Protein AF-A0AAW2WS66-F1 (afdb_monomer)

Organism: NCBI:txid2727402

Radius of gyration: 15.59 Å; Cα contacts (8 Å, |Δi|>4): 64; chains: 1; bounding box: 37×39×41 Å

Solvent-accessible surface area (backbone atoms only — not comparable to full-atom values): 5723 Å² total; per-residue (Å²): 132,60,72,69,59,54,57,54,50,62,67,69,34,55,68,44,72,87,84,43,58,70,64,30,50,55,42,44,53,51,46,30,49,79,66,73,28,39,58,42,77,79,41,80,83,68,76,84,83,54,96,84,55,50,74,64,58,54,51,51,41,54,52,33,52,53,15,39,57,50,48,52,53,52,52,59,67,33,37,36,70,91,68,45,62,67,60,60,59,56,68,66,65,73,78,120

Sequence (96 aa):
MAPANITANVNTIPMLNGSNFKSWKENLEIVLGVMDLDLALGKDSPPALTDKSTSKEKREKERWEKSNRMCVMIMKKSIAEPFRCTMSETLANAKD

Secondary structure (DSSP, 8-state):
--HHHHHHHHTTSPPB-SS-HHHHHHHHHHHHHHTT-THHHHSPPPPPP-TT--HHHHHHHHHHHHHHHHHHHHHHHHB-HHHHHHHHHHHHSS--

pLDDT: mean 82.41, std 15.28, range [38.53, 95.38]

Mean predicted aligned error: 8.09 Å

Foldseek 3Di:
DDPVVLVVLLVVQAADDPPCVPVNVVSLCVSLVVVVLCLLVPDDQQDDDDPPDDPVSVVSNVSNVVSVVVSVVSNLVRYDPVVNVVVVVVVVPVPD

Structure (mmCIF, N/CA/C/O backbone):
data_AF-A0AAW2WS66-F1
#
_entry.id   AF-A0AAW2WS66-F1
#
loop_
_atom_site.group_PDB
_atom_site.id
_atom_site.type_symbol
_atom_site.label_atom_id
_atom_site.label_alt_id
_atom_site.label_comp_id
_atom_site.label_asym_id
_atom_site.label_entity_id
_atom_site.label_seq_id
_atom_site.pdbx_PDB_ins_code
_atom_site.Cartn_x
_atom_site.Cartn_y
_atom_site.Cartn_z
_atom_site.occupancy
_atom_site.B_iso_or_equiv
_atom_site.auth_seq_id
_atom_site.auth_comp_id
_atom_site.auth_asym_id
_atom_site.auth_atom_id
_atom_site.pdbx_PDB_model_num
ATOM 1 N N . MET A 1 1 ? -6.279 -15.597 0.544 1.00 57.50 1 MET A N 1
ATOM 2 C CA . MET A 1 1 ? -5.269 -15.743 -0.527 1.00 57.50 1 MET A CA 1
ATOM 3 C C . MET A 1 1 ? -4.022 -16.401 0.055 1.00 57.50 1 MET A C 1
ATOM 5 O O . MET A 1 1 ? -3.657 -16.055 1.173 1.00 57.50 1 MET A O 1
ATOM 9 N N . ALA A 1 2 ? -3.415 -17.373 -0.632 1.00 59.06 2 ALA A N 1
ATOM 10 C CA . ALA A 1 2 ? -2.200 -18.034 -0.148 1.00 59.06 2 ALA A CA 1
ATOM 11 C C . ALA A 1 2 ? -0.972 -17.098 -0.251 1.00 59.06 2 ALA A C 1
ATOM 13 O O . ALA A 1 2 ? -0.930 -16.278 -1.171 1.00 59.06 2 ALA A O 1
ATOM 14 N N . PRO A 1 3 ? 0.046 -17.228 0.623 1.00 60.50 3 PRO A N 1
ATOM 15 C CA . PRO A 1 3 ? 1.239 -16.371 0.605 1.00 60.50 3 PRO A CA 1
ATOM 16 C C . PRO A 1 3 ? 1.991 -16.369 -0.735 1.00 60.50 3 PRO A C 1
ATOM 18 O O . PRO A 1 3 ? 2.473 -15.327 -1.169 1.00 60.50 3 PRO A O 1
ATOM 21 N N . ALA A 1 4 ? 2.039 -17.512 -1.427 1.00 61.25 4 ALA A N 1
ATOM 22 C CA . ALA A 1 4 ? 2.676 -17.630 -2.741 1.00 61.25 4 ALA A CA 1
ATOM 23 C C . ALA A 1 4 ? 2.015 -16.726 -3.801 1.00 61.25 4 ALA A C 1
ATOM 25 O O . ALA A 1 4 ? 2.708 -16.113 -4.611 1.00 61.25 4 ALA A O 1
ATOM 26 N N . ASN A 1 5 ? 0.690 -16.565 -3.734 1.00 72.19 5 ASN A N 1
ATOM 27 C CA . ASN A 1 5 ? -0.064 -15.737 -4.677 1.00 72.19 5 ASN A CA 1
ATOM 28 C C . ASN A 1 5 ? 0.167 -14.240 -4.421 1.00 72.19 5 ASN A C 1
ATOM 30 O O . ASN A 1 5 ? 0.177 -13.450 -5.357 1.00 72.19 5 ASN A O 1
ATOM 34 N N . ILE A 1 6 ? 0.418 -13.854 -3.164 1.00 74.56 6 ILE A N 1
ATOM 35 C CA . ILE A 1 6 ? 0.753 -12.472 -2.794 1.00 74.56 6 ILE A CA 1
ATOM 36 C C . ILE A 1 6 ? 2.099 -12.071 -3.407 1.00 74.56 6 ILE A C 1
ATOM 38 O O . ILE A 1 6 ? 2.197 -11.035 -4.060 1.00 74.56 6 ILE A O 1
ATOM 42 N N . THR A 1 7 ? 3.136 -12.898 -3.244 1.00 78.25 7 THR A N 1
ATOM 43 C CA . THR A 1 7 ? 4.464 -12.596 -3.800 1.00 78.25 7 THR A CA 1
ATOM 44 C C . THR A 1 7 ? 4.451 -12.578 -5.327 1.00 78.25 7 THR A C 1
ATOM 46 O O . THR A 1 7 ? 5.071 -11.695 -5.919 1.00 78.25 7 THR A O 1
ATOM 49 N N . ALA A 1 8 ? 3.726 -13.507 -5.961 1.00 83.81 8 ALA A N 1
ATOM 50 C CA . ALA A 1 8 ? 3.572 -13.539 -7.413 1.00 83.81 8 ALA A CA 1
ATOM 51 C C . ALA A 1 8 ? 2.940 -12.243 -7.947 1.00 83.81 8 ALA A C 1
ATOM 53 O O . ALA A 1 8 ? 3.519 -11.617 -8.830 1.00 83.81 8 ALA A O 1
ATOM 54 N N . ASN A 1 9 ? 1.831 -11.792 -7.351 1.00 85.19 9 ASN A N 1
ATOM 55 C CA . ASN A 1 9 ? 1.137 -10.567 -7.760 1.00 85.19 9 ASN A CA 1
ATOM 56 C C . ASN A 1 9 ? 2.000 -9.313 -7.571 1.00 85.19 9 ASN A C 1
ATOM 58 O O . ASN A 1 9 ? 2.040 -8.444 -8.429 1.00 85.19 9 ASN A O 1
ATOM 62 N N . VAL A 1 10 ? 2.750 -9.208 -6.471 1.00 85.25 10 VAL A N 1
ATOM 63 C CA . VAL A 1 10 ? 3.624 -8.042 -6.252 1.00 85.25 10 VAL A CA 1
ATOM 64 C C . VAL A 1 10 ? 4.773 -7.991 -7.268 1.00 85.25 10 VAL A C 1
ATOM 66 O O . VAL A 1 10 ? 5.250 -6.909 -7.600 1.00 85.25 10 VAL A O 1
ATOM 69 N N . ASN A 1 11 ? 5.231 -9.139 -7.769 1.00 87.62 11 ASN A N 1
ATOM 70 C CA . ASN A 1 11 ? 6.313 -9.203 -8.753 1.00 87.62 11 ASN A CA 1
ATOM 71 C C . ASN A 1 11 ? 5.870 -8.831 -10.181 1.00 87.62 11 ASN A C 1
ATOM 73 O O . ASN A 1 11 ? 6.736 -8.655 -11.033 1.00 87.62 11 ASN A O 1
ATOM 77 N N . THR A 1 12 ? 4.566 -8.694 -10.459 1.00 89.75 12 THR A N 1
ATOM 78 C CA . THR A 1 12 ? 4.084 -8.223 -11.771 1.00 89.75 12 THR A CA 1
ATOM 79 C C . THR A 1 12 ? 4.154 -6.703 -11.915 1.00 89.75 12 THR A C 1
ATOM 81 O O . THR A 1 12 ? 4.037 -6.190 -13.025 1.00 89.75 12 THR A O 1
ATOM 84 N N . ILE A 1 13 ? 4.354 -5.969 -10.816 1.00 93.56 13 ILE A N 1
ATOM 85 C CA . ILE A 1 13 ? 4.514 -4.514 -10.839 1.00 93.56 13 ILE A CA 1
ATOM 86 C C . ILE A 1 13 ? 5.923 -4.205 -11.372 1.00 93.56 13 ILE A C 1
ATOM 88 O O . ILE A 1 13 ? 6.905 -4.623 -10.746 1.00 93.56 13 ILE A O 1
ATOM 92 N N . PRO A 1 14 ? 6.066 -3.483 -12.501 1.00 92.44 14 PRO A N 1
ATOM 93 C CA . PRO A 1 14 ? 7.384 -3.136 -13.028 1.00 92.44 14 PRO A CA 1
ATOM 94 C C . PRO A 1 14 ? 8.137 -2.244 -12.032 1.00 92.44 14 PRO A C 1
ATOM 96 O O . PRO A 1 14 ? 7.519 -1.514 -11.268 1.00 92.44 14 PRO A O 1
ATOM 99 N N . MET A 1 15 ? 9.472 -2.250 -12.028 1.00 93.44 15 MET A N 1
ATOM 100 C CA . MET A 1 15 ? 10.203 -1.283 -11.198 1.00 93.44 15 MET A CA 1
ATOM 101 C C . MET A 1 15 ? 10.053 0.135 -11.754 1.00 93.44 15 MET A C 1
ATOM 103 O O . MET A 1 15 ? 10.254 0.345 -12.950 1.00 93.44 15 MET A O 1
ATOM 107 N N . LEU A 1 16 ? 9.750 1.116 -10.903 1.00 91.44 16 LEU A N 1
ATOM 108 C CA . LEU A 1 16 ? 9.709 2.526 -11.290 1.00 91.44 16 LEU A CA 1
ATOM 109 C C . LEU A 1 16 ? 11.125 3.014 -11.639 1.00 91.44 16 LEU A C 1
ATOM 111 O O . LEU A 1 16 ? 12.025 2.951 -10.800 1.00 91.44 16 LEU A O 1
ATOM 115 N N . ASN A 1 17 ? 11.313 3.503 -12.868 1.00 85.50 17 ASN A N 1
ATOM 116 C CA . ASN A 1 17 ? 12.613 3.911 -13.419 1.00 85.50 17 ASN A CA 1
ATOM 117 C C . ASN A 1 17 ? 12.605 5.325 -14.039 1.00 85.50 17 ASN A C 1
ATOM 119 O O . ASN A 1 17 ? 13.460 5.661 -14.855 1.00 85.50 17 ASN A O 1
ATOM 123 N N . GLY A 1 18 ? 11.630 6.153 -13.655 1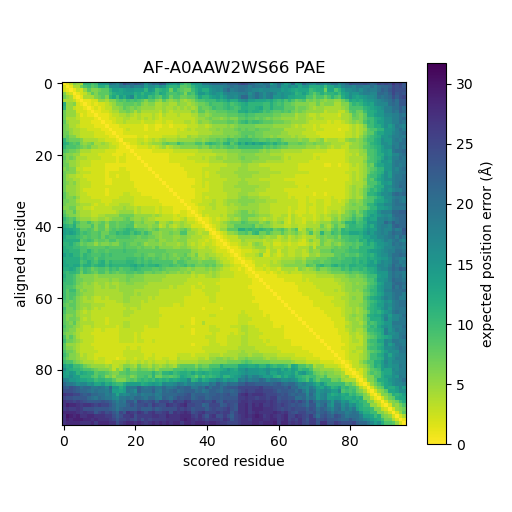.00 83.94 18 GLY A N 1
ATOM 124 C CA . GLY A 1 18 ? 11.507 7.556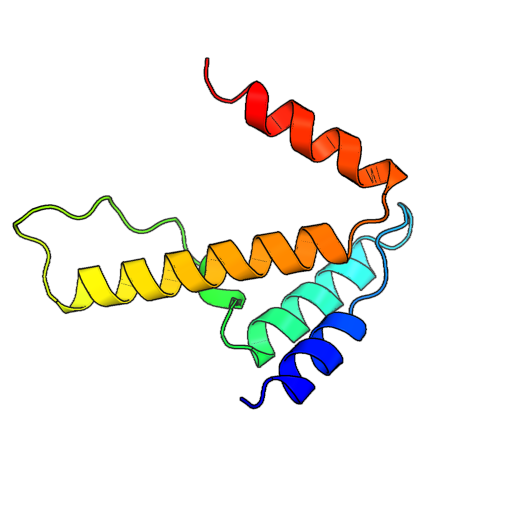 -14.067 1.00 83.94 18 GLY A CA 1
ATOM 125 C C . GLY A 1 18 ? 10.739 7.778 -15.373 1.00 83.94 18 GLY A C 1
ATOM 126 O O . GLY A 1 18 ? 10.022 8.768 -15.479 1.00 83.94 18 GLY A O 1
ATOM 127 N N . SER A 1 19 ? 10.800 6.854 -16.337 1.00 91.19 19 SER A N 1
ATOM 128 C CA . SER A 1 19 ? 10.079 6.977 -17.619 1.00 91.19 19 SER A CA 1
ATOM 129 C C . SER A 1 19 ? 8.757 6.207 -17.666 1.00 91.19 19 SER A C 1
ATOM 131 O O . SER A 1 19 ? 7.917 6.460 -18.528 1.00 91.19 19 SER A O 1
ATOM 133 N N . ASN A 1 20 ? 8.537 5.279 -16.733 1.00 93.44 20 ASN A N 1
ATOM 134 C CA . ASN A 1 20 ? 7.427 4.328 -16.774 1.00 93.44 20 ASN A CA 1
ATOM 135 C C . ASN A 1 20 ? 6.296 4.604 -15.768 1.00 93.44 20 ASN A C 1
ATOM 137 O O . ASN A 1 20 ? 5.491 3.708 -15.519 1.00 93.44 20 ASN A O 1
ATOM 141 N N . PHE A 1 21 ? 6.197 5.817 -15.207 1.00 91.00 21 PHE A N 1
ATOM 142 C CA . PHE A 1 21 ? 5.246 6.140 -14.129 1.00 91.00 21 PHE A CA 1
ATOM 143 C C . PHE A 1 21 ? 3.801 5.715 -14.425 1.00 91.00 21 PHE A C 1
ATOM 145 O O . PHE A 1 21 ? 3.162 5.107 -13.572 1.00 91.00 21 PHE A O 1
ATOM 152 N N . LYS A 1 22 ? 3.294 5.981 -15.638 1.00 93.62 22 LYS A N 1
ATOM 153 C CA . LYS A 1 22 ? 1.923 5.609 -16.023 1.00 93.62 22 LYS A CA 1
ATOM 154 C C . LYS A 1 22 ? 1.699 4.095 -15.935 1.00 93.62 22 LYS A C 1
ATOM 156 O O . LYS A 1 22 ? 0.782 3.651 -15.258 1.00 93.62 22 LYS A O 1
ATOM 161 N N . SER A 1 23 ? 2.580 3.318 -16.566 1.00 93.88 23 SER A N 1
ATOM 162 C CA . SER A 1 23 ? 2.505 1.853 -16.568 1.00 93.88 23 SER A CA 1
ATOM 163 C C . SER A 1 23 ? 2.711 1.269 -15.167 1.00 93.88 23 SER A C 1
ATOM 165 O O . SER A 1 23 ? 2.004 0.344 -14.771 1.00 93.88 23 SER A O 1
ATOM 167 N N . TRP A 1 24 ? 3.637 1.836 -14.390 1.00 94.88 24 TRP A N 1
ATOM 168 C CA . TRP A 1 24 ? 3.854 1.468 -12.994 1.00 94.88 24 TRP A CA 1
ATOM 169 C C . TRP A 1 24 ? 2.595 1.675 -12.150 1.00 94.88 24 TRP A C 1
ATOM 171 O O . TRP A 1 24 ? 2.165 0.749 -11.465 1.00 94.88 24 TRP A O 1
ATOM 181 N N . LYS A 1 25 ? 1.979 2.859 -12.247 1.00 92.50 25 LYS A N 1
ATOM 182 C CA . LYS A 1 25 ? 0.774 3.219 -11.497 1.00 92.50 25 LYS A CA 1
ATOM 183 C C . LYS A 1 25 ? -0.405 2.307 -11.846 1.00 92.50 25 LYS A C 1
ATOM 185 O O . LYS A 1 25 ? -1.026 1.770 -10.938 1.00 92.50 25 LYS A O 1
ATOM 190 N N . GLU A 1 26 ? -0.670 2.082 -13.132 1.00 94.06 26 GLU A N 1
ATOM 191 C CA . GLU A 1 26 ? -1.771 1.21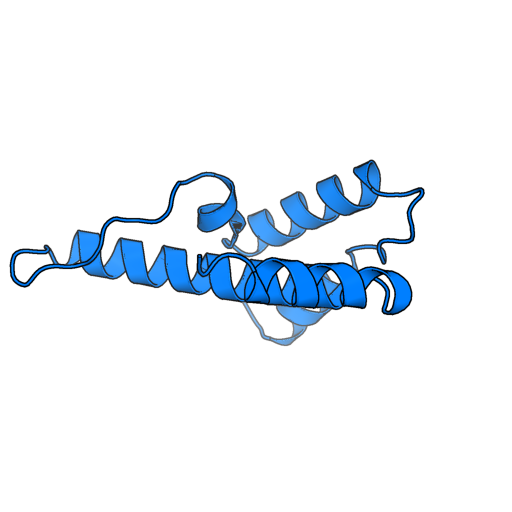5 -13.583 1.00 94.06 26 GLU A CA 1
ATOM 192 C C . GLU A 1 26 ? -1.610 -0.227 -13.065 1.00 94.06 26 GLU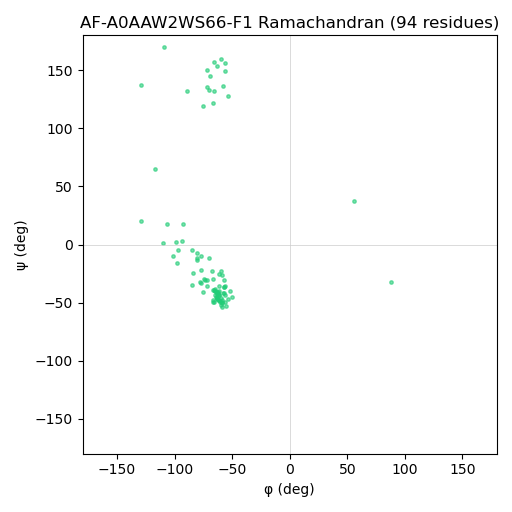 A C 1
ATOM 194 O O . GLU A 1 26 ? -2.549 -0.805 -12.519 1.00 94.06 26 GLU A O 1
ATOM 199 N N . ASN A 1 27 ? -0.406 -0.807 -13.163 1.00 93.81 27 ASN A N 1
ATOM 200 C CA . ASN A 1 27 ? -0.143 -2.159 -12.652 1.00 93.81 27 ASN A CA 1
ATOM 201 C C . ASN A 1 27 ? -0.247 -2.232 -11.123 1.00 93.81 27 ASN A C 1
ATOM 203 O O . ASN A 1 27 ? -0.762 -3.212 -10.585 1.00 93.81 27 ASN A O 1
ATOM 207 N N . LEU A 1 28 ? 0.234 -1.201 -10.426 1.00 92.94 28 LEU A N 1
ATOM 208 C CA . LEU A 1 28 ? 0.127 -1.092 -8.976 1.00 92.94 28 LEU A CA 1
ATOM 209 C C . LEU A 1 28 ? -1.344 -1.070 -8.533 1.00 92.94 28 LEU A C 1
ATOM 211 O O . LEU A 1 28 ? -1.718 -1.842 -7.654 1.00 92.94 28 LEU A O 1
ATOM 215 N N . GLU A 1 29 ? -2.182 -0.236 -9.150 1.00 92.31 29 GLU A N 1
ATOM 216 C CA . GLU A 1 29 ? -3.611 -0.130 -8.827 1.00 92.31 29 GLU A CA 1
ATOM 217 C C . GLU A 1 29 ? -4.354 -1.452 -9.076 1.00 92.31 29 GLU A C 1
ATOM 219 O O . GLU A 1 29 ? -5.106 -1.902 -8.210 1.00 92.31 29 GLU A O 1
ATOM 224 N N . ILE A 1 30 ? -4.085 -2.130 -10.200 1.00 92.31 30 ILE A N 1
ATOM 225 C CA . ILE A 1 30 ? -4.679 -3.441 -10.514 1.00 92.31 30 ILE A CA 1
ATOM 226 C C . ILE A 1 30 ? -4.299 -4.485 -9.458 1.00 92.31 30 ILE A C 1
ATOM 228 O O . ILE A 1 30 ? -5.169 -5.185 -8.936 1.00 92.31 30 ILE A O 1
ATOM 232 N N . VAL A 1 31 ? -3.010 -4.594 -9.122 1.00 92.12 31 VAL A N 1
ATOM 233 C CA . VAL A 1 31 ? -2.528 -5.574 -8.136 1.00 92.12 31 VAL A CA 1
ATOM 234 C C . VAL A 1 31 ? -3.118 -5.302 -6.755 1.00 92.12 31 VAL A C 1
ATOM 236 O O . VAL A 1 31 ? -3.540 -6.240 -6.078 1.00 92.12 31 VAL A O 1
ATOM 239 N N . LEU A 1 32 ? -3.192 -4.035 -6.341 1.00 91.69 32 LEU A N 1
ATOM 240 C CA . LEU A 1 32 ? -3.784 -3.659 -5.058 1.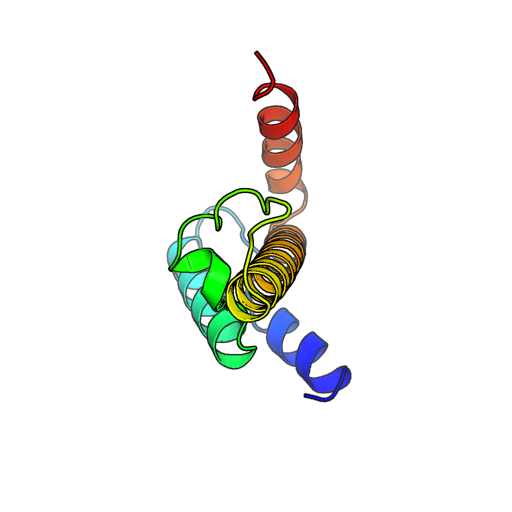00 91.69 32 LEU A CA 1
ATOM 241 C C . LEU A 1 32 ? -5.290 -3.949 -5.015 1.00 91.69 32 LEU A C 1
ATOM 243 O O . LEU A 1 32 ? -5.758 -4.463 -4.000 1.00 91.69 32 LEU A O 1
ATOM 247 N N . GLY A 1 33 ? -6.020 -3.721 -6.111 1.00 90.81 33 GLY A N 1
ATOM 248 C CA . GLY A 1 33 ? -7.435 -4.087 -6.229 1.00 90.81 33 GLY A CA 1
ATOM 249 C C . GLY A 1 33 ? -7.671 -5.598 -6.149 1.00 90.81 33 GLY A C 1
ATOM 250 O O . GLY A 1 33 ? -8.501 -6.052 -5.371 1.00 90.81 33 GLY A O 1
ATOM 251 N N . VAL A 1 34 ? -6.879 -6.406 -6.864 1.00 89.38 34 VAL A N 1
ATOM 252 C CA . VAL A 1 34 ? -6.965 -7.885 -6.812 1.00 89.38 34 VAL A CA 1
ATOM 253 C C . VAL A 1 34 ? -6.674 -8.439 -5.411 1.00 89.38 34 VAL A C 1
ATOM 255 O O . VAL A 1 34 ? -7.114 -9.534 -5.062 1.00 89.38 34 VAL A O 1
ATOM 258 N N . MET A 1 35 ? -5.908 -7.703 -4.607 1.00 88.69 35 MET A N 1
ATOM 259 C CA . MET A 1 35 ? -5.539 -8.092 -3.248 1.00 88.69 35 MET A CA 1
ATOM 260 C C . MET A 1 35 ? -6.473 -7.531 -2.162 1.00 88.69 35 MET A C 1
ATOM 262 O O . MET A 1 35 ? -6.197 -7.764 -0.983 1.00 88.69 35 MET A O 1
ATOM 266 N N . ASP A 1 36 ? -7.538 -6.807 -2.529 1.00 88.38 36 ASP A N 1
ATOM 267 C CA . ASP A 1 36 ? -8.426 -6.073 -1.612 1.00 88.38 36 ASP A CA 1
ATOM 268 C C . ASP A 1 36 ? -7.663 -5.068 -0.715 1.00 88.38 36 ASP A C 1
ATOM 270 O O . ASP A 1 36 ? -7.932 -4.914 0.483 1.00 88.38 36 ASP A O 1
ATOM 274 N N . LEU A 1 37 ? -6.643 -4.414 -1.279 1.00 89.56 37 LEU A N 1
ATOM 275 C CA . LEU A 1 37 ? -5.804 -3.410 -0.613 1.00 89.56 37 LEU A CA 1
ATOM 276 C C . LEU A 1 37 ? -6.033 -1.995 -1.150 1.00 89.56 37 LEU A C 1
ATOM 278 O O . LEU A 1 37 ? -5.396 -1.060 -0.682 1.00 89.56 37 LEU A O 1
ATOM 282 N N . ASP A 1 38 ? -6.943 -1.809 -2.091 1.00 86.56 38 ASP A N 1
ATOM 283 C CA . ASP A 1 38 ? -7.308 -0.527 -2.698 1.00 86.56 38 ASP A CA 1
ATOM 284 C C . ASP A 1 38 ? -8.078 0.417 -1.756 1.00 86.56 38 ASP A C 1
ATOM 286 O O . ASP A 1 38 ? -8.210 1.610 -2.033 1.00 86.56 38 ASP A O 1
ATOM 290 N N . LEU A 1 39 ? -8.539 -0.080 -0.605 1.00 87.56 39 LEU A N 1
ATOM 291 C CA . LEU A 1 39 ? -9.344 0.690 0.344 1.00 87.56 39 LEU A CA 1
ATOM 292 C C . LEU A 1 39 ? -8.657 1.982 0.830 1.00 87.56 39 LEU A C 1
ATOM 294 O O . LEU A 1 39 ? -9.335 2.993 0.994 1.00 87.56 39 LEU A O 1
ATOM 298 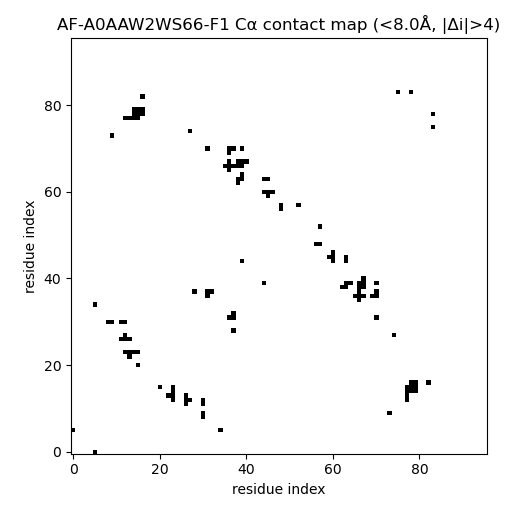N N . ALA A 1 40 ? -7.334 1.974 1.017 1.00 83.44 40 ALA A N 1
ATOM 299 C CA . ALA A 1 40 ? -6.554 3.160 1.379 1.00 83.44 40 ALA A CA 1
ATOM 300 C C . ALA A 1 40 ? -6.209 4.080 0.194 1.00 83.44 40 ALA A C 1
ATOM 302 O O . ALA A 1 40 ? -5.744 5.194 0.413 1.00 83.44 40 ALA A O 1
ATOM 303 N N . LEU A 1 41 ? -6.417 3.631 -1.050 1.00 81.69 41 LEU A N 1
ATOM 304 C CA . LEU A 1 41 ? -6.216 4.459 -2.244 1.00 81.69 41 LEU A CA 1
ATOM 305 C C . LEU A 1 41 ? -7.450 5.309 -2.557 1.00 81.69 41 LEU A C 1
ATOM 307 O O . LEU A 1 41 ? -7.317 6.421 -3.056 1.00 81.69 41 LEU A O 1
ATOM 311 N N . GLY A 1 42 ? -8.645 4.769 -2.294 1.00 79.06 42 GLY A N 1
ATOM 312 C CA . GLY A 1 42 ? -9.917 5.406 -2.644 1.00 79.06 42 GLY A CA 1
ATOM 313 C C . GLY A 1 42 ? -10.643 6.105 -1.494 1.00 79.06 42 GLY A C 1
ATOM 314 O O . GLY A 1 42 ? -11.636 6.786 -1.742 1.00 79.06 42 GLY A O 1
ATOM 315 N N . LYS A 1 43 ? -10.206 5.923 -0.241 1.00 82.31 43 LYS A N 1
ATOM 316 C CA . LYS A 1 43 ? -10.831 6.544 0.936 1.00 82.31 43 LYS A CA 1
ATOM 317 C C . LYS A 1 43 ? -9.801 7.248 1.800 1.00 82.31 43 LYS A C 1
ATOM 319 O O . LYS A 1 43 ? -8.755 6.673 2.109 1.00 82.31 43 LYS A O 1
ATOM 324 N N . ASP A 1 44 ? -10.169 8.437 2.266 1.00 86.38 44 ASP A N 1
ATOM 325 C CA . ASP A 1 44 ? -9.420 9.157 3.291 1.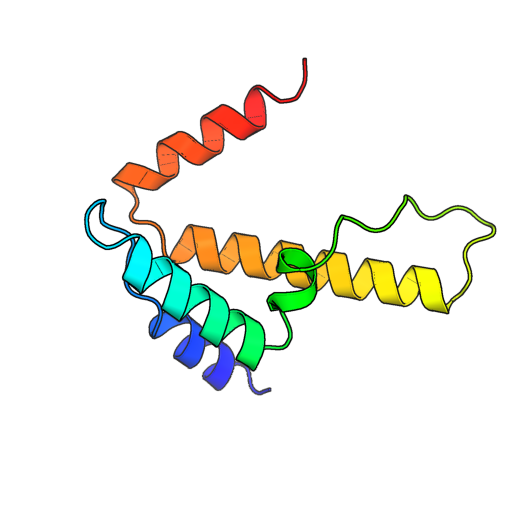00 86.38 44 ASP A CA 1
ATOM 326 C C . ASP A 1 44 ? -9.253 8.311 4.557 1.00 86.38 44 ASP A C 1
ATOM 328 O O . ASP A 1 44 ? -10.044 7.400 4.838 1.00 86.38 44 ASP A O 1
ATOM 332 N N . SER A 1 45 ? -8.214 8.629 5.334 1.00 85.94 45 SER A N 1
ATOM 333 C CA . SER A 1 45 ? -7.978 7.984 6.623 1.00 85.94 45 SER A CA 1
ATOM 334 C C . SER A 1 45 ? -9.230 8.081 7.497 1.00 85.94 45 SER A C 1
ATOM 336 O O . SER A 1 45 ? -9.717 9.189 7.738 1.00 85.94 45 SER A O 1
ATOM 338 N N . PRO A 1 46 ? -9.726 6.954 8.038 1.00 88.12 46 PRO A N 1
ATOM 339 C CA . PRO A 1 46 ? -10.795 6.970 9.016 1.00 88.12 46 PRO A CA 1
ATOM 340 C C . PRO A 1 46 ? -10.410 7.843 10.216 1.00 88.12 46 PRO A C 1
ATOM 342 O O . PRO A 1 46 ? -9.224 7.916 10.572 1.00 88.12 46 PRO A O 1
ATOM 345 N N . PRO A 1 47 ? -11.393 8.484 10.867 1.00 87.62 47 PRO A N 1
ATOM 346 C CA . PRO A 1 47 ? -11.140 9.297 12.045 1.00 87.62 47 PRO A CA 1
ATOM 347 C C . PRO A 1 47 ? -10.513 8.472 13.176 1.00 87.62 47 PRO A C 1
ATOM 349 O O . PRO A 1 47 ? -10.604 7.239 13.234 1.00 87.62 47 PRO A O 1
ATOM 352 N N . ALA A 1 48 ? -9.862 9.167 14.110 1.00 90.06 48 ALA A N 1
ATOM 353 C CA . ALA A 1 48 ? -9.346 8.534 15.314 1.00 90.06 48 ALA A CA 1
ATOM 354 C C . ALA A 1 48 ? -10.487 7.846 16.081 1.00 90.06 48 ALA A C 1
ATOM 356 O O . ALA A 1 48 ? -11.574 8.401 16.242 1.00 90.06 48 ALA A O 1
ATOM 357 N N . LEU A 1 49 ? -10.228 6.626 16.558 1.00 91.94 49 LEU A N 1
ATOM 358 C CA . LEU A 1 49 ? -11.205 5.911 17.369 1.00 91.94 49 LEU A CA 1
ATOM 359 C C . LEU A 1 49 ? -11.286 6.577 18.737 1.00 91.94 49 LEU A C 1
ATOM 361 O O . LEU A 1 49 ? -10.266 6.868 19.356 1.00 91.94 49 LEU A O 1
ATOM 365 N N . THR A 1 50 ? -12.511 6.761 19.203 1.00 93.06 50 THR A N 1
ATOM 366 C CA . THR A 1 50 ? -12.845 7.166 20.570 1.00 93.06 50 THR A CA 1
ATOM 367 C C . THR A 1 50 ? -13.482 6.001 21.331 1.00 93.06 50 THR A C 1
ATOM 369 O O . THR A 1 50 ? -13.889 5.004 20.722 1.00 93.06 50 THR A O 1
ATOM 372 N N . ASP A 1 51 ? -13.657 6.135 22.647 1.00 91.06 51 ASP A N 1
ATOM 373 C CA . ASP A 1 51 ? -14.338 5.128 23.479 1.00 91.06 51 ASP A CA 1
ATOM 374 C C . ASP A 1 51 ? -15.787 4.858 23.044 1.00 91.06 51 ASP A C 1
ATOM 376 O O . ASP A 1 51 ? -16.325 3.779 23.283 1.00 91.06 51 ASP A O 1
ATOM 380 N N . LYS A 1 52 ? -16.404 5.816 22.341 1.00 93.50 52 LYS A N 1
ATOM 381 C CA . LYS A 1 52 ? -17.765 5.712 21.798 1.00 93.50 52 LYS A CA 1
ATOM 382 C C . LYS A 1 52 ? -17.831 5.010 20.440 1.00 93.50 52 LYS A C 1
ATOM 384 O O . LYS A 1 52 ? -18.929 4.800 19.931 1.00 93.50 52 LYS A O 1
ATOM 389 N N . SER A 1 53 ? -16.688 4.663 19.846 1.00 94.31 53 SER A N 1
ATOM 390 C CA . SER A 1 53 ? -16.660 4.069 18.507 1.00 94.31 53 SER A CA 1
ATOM 391 C C . SER A 1 53 ? -17.323 2.702 18.507 1.00 94.31 53 SER A C 1
ATOM 393 O O . SER A 1 53 ? -17.008 1.819 19.314 1.00 94.31 53 SER A O 1
ATOM 395 N N . THR A 1 54 ? -18.193 2.506 17.533 1.00 95.38 54 THR A N 1
ATOM 396 C CA . THR A 1 54 ? -18.870 1.247 17.272 1.00 95.38 54 THR A CA 1
ATOM 397 C C . THR A 1 54 ? -17.877 0.167 16.840 1.00 95.38 54 THR A C 1
ATOM 399 O O . THR A 1 54 ? -16.802 0.433 16.298 1.00 95.38 54 THR A O 1
ATOM 402 N N . SER A 1 55 ? -18.256 -1.101 17.020 1.00 94.25 55 SER A N 1
ATOM 403 C CA . SER A 1 55 ? -17.460 -2.232 16.517 1.00 94.25 55 SER A CA 1
ATOM 404 C C . SER A 1 55 ? -17.229 -2.155 14.998 1.00 94.25 55 SER A C 1
ATOM 406 O O . SER A 1 55 ? -16.180 -2.575 14.507 1.00 94.25 55 SER A O 1
ATOM 408 N N . LYS A 1 56 ? -18.180 -1.572 14.256 1.00 93.25 56 LYS A N 1
ATOM 409 C CA . LYS A 1 56 ? -18.074 -1.370 12.809 1.00 93.25 56 LYS A CA 1
ATOM 410 C C . LYS A 1 56 ? -16.967 -0.374 12.458 1.00 93.25 56 LYS A C 1
ATOM 412 O O . LYS A 1 56 ? -16.110 -0.717 11.652 1.00 93.25 56 LYS A O 1
ATOM 417 N N . GLU A 1 57 ? -16.940 0.792 13.100 1.00 92.81 57 GLU A N 1
ATOM 418 C CA . GLU A 1 57 ? -15.907 1.817 12.870 1.00 92.81 57 GLU A CA 1
ATOM 419 C C . GLU A 1 57 ? -14.509 1.299 13.220 1.00 92.81 57 GLU A C 1
ATOM 421 O O . GLU A 1 57 ? -13.560 1.509 12.466 1.00 92.81 57 GLU A O 1
ATOM 426 N N . LYS A 1 58 ? -14.385 0.538 14.318 1.00 92.69 58 LYS A N 1
ATOM 427 C CA . LYS A 1 58 ? -13.119 -0.115 14.693 1.00 92.69 58 LYS A CA 1
ATOM 428 C C . LYS A 1 58 ? -12.628 -1.059 13.592 1.00 92.69 58 LYS A C 1
ATOM 430 O O . LYS A 1 58 ? -11.483 -0.961 13.160 1.00 92.69 58 LYS A O 1
ATOM 435 N N . ARG A 1 59 ? -13.515 -1.915 13.074 1.00 92.62 59 ARG A N 1
ATOM 436 C CA . ARG A 1 59 ? -13.197 -2.859 11.990 1.00 92.62 59 ARG A CA 1
ATOM 437 C C . ARG A 1 59 ? -12.856 -2.150 10.676 1.00 92.62 59 ARG A C 1
ATOM 439 O O . ARG A 1 59 ? -11.995 -2.619 9.937 1.00 92.62 59 ARG A O 1
ATOM 446 N N . GLU A 1 60 ? -13.545 -1.060 10.351 1.00 91.25 60 GLU A N 1
ATOM 447 C CA . GLU A 1 60 ? -13.254 -0.261 9.156 1.00 91.25 60 GLU A CA 1
ATOM 448 C C . GLU A 1 60 ? -11.873 0.388 9.247 1.00 91.25 60 GLU A C 1
ATOM 450 O O . GLU A 1 60 ? -11.101 0.292 8.291 1.00 91.25 60 GLU A O 1
ATOM 455 N N . LYS A 1 61 ? -11.518 0.944 10.412 1.00 90.81 61 LYS A N 1
ATOM 456 C CA . LYS A 1 61 ? -10.181 1.490 10.648 1.00 90.81 61 LYS A CA 1
ATOM 457 C C . LYS A 1 61 ? -9.089 0.429 10.541 1.00 90.81 61 LYS A C 1
ATOM 459 O O . LYS A 1 61 ? -8.133 0.637 9.805 1.00 90.81 61 LYS A O 1
ATOM 464 N N . GLU A 1 62 ? -9.249 -0.726 11.184 1.00 92.31 62 GLU A N 1
ATOM 465 C CA . GLU A 1 62 ? -8.278 -1.829 11.090 1.00 92.31 62 GLU A CA 1
ATOM 466 C C . GLU A 1 62 ? -8.061 -2.294 9.641 1.00 92.31 62 GLU A C 1
ATOM 468 O O . GLU A 1 62 ? -6.933 -2.555 9.215 1.00 92.31 62 GLU A O 1
ATOM 473 N N . ARG A 1 63 ? -9.144 -2.389 8.855 1.00 90.88 63 ARG A N 1
ATOM 474 C CA . ARG A 1 63 ? -9.068 -2.742 7.430 1.00 90.88 63 ARG A CA 1
ATOM 475 C C . ARG A 1 63 ? -8.317 -1.684 6.629 1.00 90.88 63 ARG A C 1
ATOM 477 O O . ARG A 1 63 ? -7.458 -2.050 5.827 1.00 90.88 63 ARG A O 1
ATOM 484 N N . TRP A 1 64 ? -8.607 -0.405 6.864 1.00 93.19 64 TRP A N 1
ATOM 485 C CA . TRP A 1 64 ? -7.921 0.705 6.205 1.00 93.19 64 TRP A CA 1
ATOM 486 C C . TRP A 1 64 ? -6.437 0.748 6.565 1.00 93.19 64 TRP A C 1
ATOM 488 O O . TRP A 1 64 ? -5.598 0.802 5.673 1.00 93.19 64 TRP A O 1
ATOM 498 N N . GLU A 1 65 ? -6.085 0.620 7.845 1.00 92.62 65 GLU A N 1
ATOM 499 C CA . GLU A 1 65 ? -4.691 0.627 8.304 1.00 92.62 65 GLU A CA 1
ATOM 500 C C . GLU A 1 65 ? -3.893 -0.539 7.721 1.00 92.62 65 GLU A C 1
ATOM 502 O O . GLU A 1 65 ? -2.751 -0.363 7.288 1.00 92.62 65 GLU A O 1
ATOM 507 N N . LYS A 1 66 ? -4.497 -1.731 7.657 1.00 91.88 66 LYS A N 1
ATOM 508 C CA . LYS A 1 66 ? -3.881 -2.901 7.026 1.00 91.88 66 LYS A CA 1
ATOM 509 C C . LYS A 1 66 ? -3.647 -2.679 5.531 1.00 91.88 66 LYS A C 1
ATOM 511 O O . LYS A 1 66 ? -2.560 -2.993 5.045 1.00 91.88 66 LYS A O 1
ATOM 516 N N . SER A 1 67 ? -4.650 -2.153 4.828 1.00 91.69 67 SER A N 1
ATOM 517 C CA . SER A 1 67 ? -4.564 -1.796 3.408 1.00 91.69 67 SER A CA 1
ATOM 518 C C . SER A 1 67 ? -3.454 -0.763 3.181 1.00 91.69 67 SER A C 1
ATOM 520 O O . SER A 1 67 ? -2.500 -1.060 2.466 1.00 91.69 67 SER A O 1
ATOM 522 N N . ASN A 1 68 ? -3.475 0.361 3.902 1.00 91.00 68 ASN A N 1
ATOM 523 C CA . ASN A 1 68 ? -2.476 1.428 3.813 1.00 91.00 68 ASN A CA 1
ATOM 524 C C . ASN A 1 68 ? -1.050 0.911 4.066 1.00 91.00 68 ASN A C 1
ATOM 526 O O . ASN A 1 68 ? -0.140 1.116 3.260 1.00 91.00 68 ASN A O 1
ATOM 530 N N . ARG A 1 69 ? -0.855 0.158 5.157 1.00 92.81 69 ARG A N 1
ATOM 531 C CA . ARG A 1 69 ? 0.444 -0.429 5.511 1.00 92.81 69 ARG A CA 1
ATOM 532 C C . ARG A 1 69 ? 0.990 -1.322 4.393 1.00 92.81 69 ARG A C 1
ATOM 534 O O . ARG A 1 69 ? 2.193 -1.294 4.125 1.00 92.81 69 ARG A O 1
ATOM 541 N N . MET A 1 70 ? 0.136 -2.128 3.763 1.00 91.81 70 MET A N 1
ATOM 542 C CA . MET A 1 70 ? 0.559 -3.035 2.697 1.00 91.81 70 MET A CA 1
ATOM 543 C C . MET A 1 70 ? 0.820 -2.298 1.379 1.00 91.81 70 MET A C 1
ATOM 545 O O . MET A 1 70 ? 1.846 -2.556 0.748 1.00 91.81 70 MET A O 1
ATOM 549 N N . CYS A 1 71 ? -0.025 -1.330 1.011 1.00 90.94 71 CYS A N 1
ATOM 550 C CA . CYS A 1 71 ? 0.191 -0.455 -0.144 1.00 90.94 71 CYS A CA 1
ATOM 551 C C . CYS A 1 71 ? 1.559 0.225 -0.077 1.00 90.94 71 CYS A C 1
ATOM 553 O O . CYS A 1 71 ? 2.324 0.175 -1.038 1.00 90.94 71 CYS A O 1
ATOM 555 N N . VAL A 1 72 ? 1.915 0.786 1.083 1.00 89.88 72 VAL A N 1
ATOM 556 C CA . VAL A 1 72 ? 3.216 1.437 1.293 1.00 89.88 72 VAL A CA 1
ATOM 557 C C . VAL A 1 72 ? 4.380 0.460 1.111 1.00 89.88 72 VAL A C 1
ATOM 559 O O . VAL A 1 72 ? 5.369 0.807 0.466 1.00 89.88 72 VAL A O 1
ATOM 562 N N . MET A 1 73 ? 4.289 -0.760 1.650 1.00 91.62 73 MET A N 1
ATOM 563 C CA . MET A 1 73 ? 5.344 -1.767 1.478 1.00 91.62 73 MET A CA 1
ATOM 564 C C . MET A 1 73 ? 5.523 -2.175 0.010 1.00 91.62 73 MET A C 1
ATOM 566 O O . MET A 1 73 ? 6.658 -2.274 -0.462 1.00 91.62 73 MET A O 1
ATOM 570 N N . ILE A 1 74 ? 4.422 -2.368 -0.720 1.00 90.81 74 ILE A N 1
ATOM 571 C CA . ILE A 1 74 ? 4.438 -2.741 -2.141 1.00 90.81 74 ILE A CA 1
ATOM 572 C C . ILE A 1 74 ? 5.012 -1.602 -2.989 1.00 90.81 74 ILE A C 1
ATOM 574 O O . ILE A 1 74 ? 5.937 -1.835 -3.771 1.00 90.81 74 ILE A O 1
ATOM 578 N N . MET A 1 75 ? 4.548 -0.366 -2.773 1.00 89.94 75 MET A N 1
ATOM 579 C CA . MET A 1 75 ? 5.078 0.819 -3.450 1.00 89.94 75 MET A CA 1
ATOM 580 C C . MET A 1 75 ? 6.587 0.939 -3.240 1.00 89.94 75 MET A C 1
ATOM 582 O O . MET A 1 75 ? 7.335 0.953 -4.215 1.00 89.94 75 MET A O 1
ATOM 586 N N . LYS A 1 76 ? 7.054 0.903 -1.985 1.00 88.31 76 LYS A N 1
ATOM 587 C CA . LYS A 1 76 ? 8.487 0.967 -1.652 1.00 88.31 76 LYS A CA 1
ATOM 588 C C . LYS A 1 76 ? 9.300 -0.127 -2.343 1.00 88.31 76 LYS A C 1
ATOM 590 O O . LYS A 1 76 ? 10.362 0.168 -2.887 1.00 88.31 76 LYS A O 1
ATOM 595 N N . LYS A 1 77 ? 8.807 -1.371 -2.368 1.00 88.94 77 LYS A N 1
ATOM 596 C CA . LYS A 1 77 ? 9.479 -2.482 -3.064 1.00 88.94 77 LYS A CA 1
ATOM 597 C C . LYS A 1 77 ? 9.589 -2.216 -4.568 1.00 88.94 77 LYS A C 1
ATOM 599 O O . LYS A 1 77 ? 10.641 -2.473 -5.146 1.00 88.94 77 LYS A O 1
ATOM 604 N N . SER A 1 78 ? 8.530 -1.693 -5.181 1.00 90.06 78 SER A N 1
ATOM 605 C CA . SER A 1 78 ? 8.454 -1.455 -6.628 1.00 90.06 78 SER A CA 1
ATOM 606 C C . SER A 1 78 ? 9.158 -0.178 -7.111 1.00 90.06 78 SER A C 1
ATOM 608 O O . SER A 1 78 ? 9.291 0.024 -8.311 1.00 90.06 78 SER A O 1
ATOM 610 N N . ILE A 1 79 ? 9.651 0.676 -6.212 1.00 88.00 79 ILE A N 1
ATOM 611 C CA . ILE A 1 79 ? 10.472 1.845 -6.564 1.00 88.00 79 ILE A CA 1
ATOM 612 C C . ILE A 1 79 ? 11.946 1.430 -6.587 1.00 88.00 79 ILE A C 1
ATOM 614 O O . ILE A 1 79 ? 12.403 0.766 -5.652 1.00 88.00 79 ILE A O 1
ATOM 618 N N . ALA A 1 80 ? 12.696 1.788 -7.636 1.00 79.19 80 ALA A N 1
ATOM 619 C CA . ALA A 1 80 ? 14.126 1.482 -7.700 1.00 79.19 80 ALA A CA 1
ATOM 620 C C . ALA A 1 80 ? 14.921 2.304 -6.676 1.00 79.19 80 ALA A C 1
ATOM 622 O O . ALA A 1 80 ? 14.586 3.449 -6.387 1.00 79.19 80 ALA A O 1
ATOM 623 N N . GLU A 1 81 ? 15.972 1.707 -6.116 1.00 78.38 81 GLU A N 1
ATOM 624 C CA . GLU A 1 81 ? 16.736 2.249 -4.984 1.00 78.38 81 GLU A CA 1
ATOM 625 C C . GLU A 1 81 ? 17.222 3.701 -5.155 1.00 78.38 81 GLU A C 1
ATOM 627 O O . GLU A 1 81 ? 17.026 4.478 -4.218 1.00 78.38 81 GLU A O 1
ATOM 632 N N . PRO A 1 82 ? 17.699 4.138 -6.341 1.00 72.75 82 PRO A N 1
ATOM 633 C CA . PRO A 1 82 ? 18.063 5.540 -6.572 1.00 72.75 82 PRO A CA 1
ATOM 634 C C . PRO A 1 82 ? 16.909 6.534 -6.363 1.00 72.75 82 PRO A C 1
ATOM 636 O O . PRO A 1 82 ? 17.142 7.686 -6.014 1.00 72.75 82 PRO A O 1
ATOM 639 N N . PHE A 1 83 ? 15.661 6.091 -6.539 1.00 69.44 83 PHE A N 1
ATOM 640 C CA . PHE A 1 83 ? 14.451 6.897 -6.351 1.00 69.44 83 PHE A CA 1
ATOM 641 C C . PHE A 1 83 ? 13.810 6.702 -4.966 1.00 69.44 83 PHE A C 1
ATOM 643 O O . PHE A 1 83 ? 12.830 7.369 -4.642 1.00 69.44 83 PHE A O 1
ATOM 650 N N . ARG A 1 84 ? 14.327 5.790 -4.126 1.00 68.44 84 ARG A N 1
ATOM 651 C CA . ARG A 1 84 ? 13.806 5.571 -2.764 1.00 68.44 84 ARG A CA 1
ATOM 652 C C . ARG A 1 84 ? 14.274 6.640 -1.779 1.00 68.44 84 ARG A C 1
ATOM 654 O O . ARG A 1 84 ? 13.516 6.963 -0.865 1.00 68.44 84 ARG A O 1
ATOM 661 N N . CYS A 1 85 ? 15.484 7.182 -1.956 1.00 56.09 85 CYS A N 1
ATOM 662 C CA . CYS A 1 85 ? 16.070 8.170 -1.038 1.00 56.09 85 CYS A CA 1
ATOM 663 C C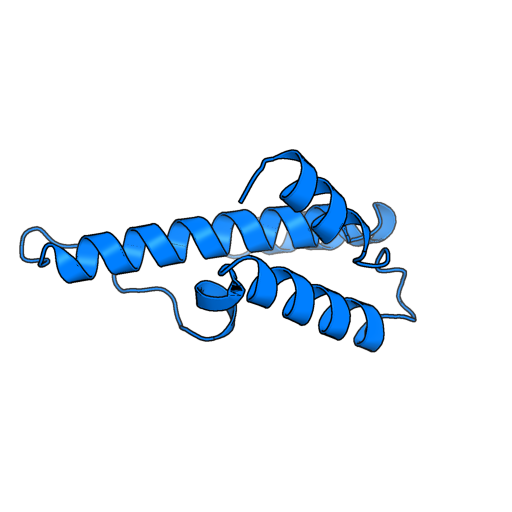 . CYS A 1 85 ? 15.193 9.415 -0.863 1.00 56.09 85 CYS A C 1
ATOM 665 O O . CYS A 1 85 ? 15.033 9.897 0.254 1.00 56.09 85 CYS A O 1
ATOM 667 N N . THR A 1 86 ? 14.525 9.860 -1.925 1.00 55.16 86 THR A N 1
ATOM 668 C CA . THR A 1 86 ? 13.659 11.045 -1.896 1.00 55.16 86 THR A CA 1
ATOM 669 C C . THR A 1 86 ? 12.407 10.862 -1.032 1.00 55.16 86 THR A C 1
ATOM 671 O O . THR A 1 86 ? 11.862 11.846 -0.548 1.00 55.16 86 THR A O 1
ATOM 674 N N . MET A 1 87 ? 11.949 9.626 -0.780 1.00 54.84 87 MET A N 1
ATOM 675 C CA . MET A 1 87 ? 10.747 9.388 0.037 1.00 54.84 87 MET A CA 1
ATOM 676 C C . MET A 1 87 ? 11.010 9.381 1.549 1.00 54.84 87 MET A C 1
ATOM 678 O O . MET A 1 87 ? 10.082 9.613 2.325 1.00 54.84 87 MET A O 1
ATOM 682 N N . SER A 1 88 ? 12.238 9.089 1.988 1.00 52.81 88 SER A N 1
ATOM 683 C CA . SER A 1 88 ? 12.583 9.094 3.419 1.00 52.81 88 SER A CA 1
ATOM 684 C C . SER A 1 88 ? 12.778 10.515 3.956 1.00 52.81 88 SER A C 1
ATOM 686 O O . SER A 1 88 ? 12.420 10.778 5.101 1.00 52.81 88 SER A O 1
ATOM 688 N N . GLU A 1 89 ? 13.279 11.437 3.131 1.00 48.75 89 GLU A N 1
ATOM 689 C CA . GLU A 1 89 ? 13.521 12.834 3.521 1.00 48.75 89 GLU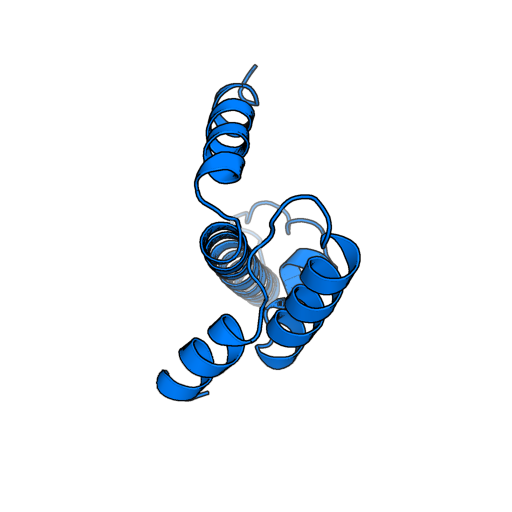 A CA 1
ATOM 690 C C . GLU A 1 89 ? 12.219 13.634 3.681 1.00 48.75 89 GLU A C 1
ATOM 692 O O . GLU A 1 89 ? 12.092 14.429 4.607 1.00 48.75 89 GLU A O 1
ATOM 697 N N . THR A 1 90 ? 11.192 13.384 2.861 1.00 45.69 90 THR A N 1
ATOM 698 C CA . THR A 1 90 ? 9.916 14.118 2.975 1.00 45.69 90 THR A CA 1
ATOM 699 C C . THR A 1 90 ? 9.107 13.727 4.218 1.00 45.69 90 THR A C 1
ATOM 701 O O . THR A 1 90 ? 8.400 14.561 4.776 1.00 45.69 90 THR A O 1
ATOM 704 N N . LEU A 1 91 ? 9.219 12.481 4.698 1.00 47.84 91 LEU A N 1
ATOM 705 C CA . LEU A 1 91 ? 8.476 12.020 5.882 1.00 47.84 91 LEU A CA 1
ATOM 706 C C . LEU A 1 91 ? 9.080 12.524 7.205 1.00 47.84 91 LEU A C 1
ATOM 708 O O . LEU A 1 91 ? 8.375 12.574 8.211 1.00 47.84 91 LEU A O 1
ATOM 712 N N . ALA A 1 92 ? 10.365 12.895 7.202 1.00 44.16 92 ALA A N 1
ATOM 713 C CA . ALA A 1 92 ? 11.032 13.522 8.343 1.00 44.16 92 ALA A CA 1
ATOM 714 C C . ALA A 1 92 ? 10.609 14.991 8.526 1.00 44.16 92 ALA A C 1
ATOM 716 O O . ALA A 1 92 ? 10.535 15.463 9.656 1.00 44.16 92 ALA A O 1
ATOM 717 N N . ASN A 1 93 ? 10.255 15.671 7.432 1.00 46.12 93 ASN A N 1
ATOM 718 C CA . ASN A 1 93 ? 10.013 17.117 7.413 1.00 46.12 93 ASN A CA 1
ATOM 719 C C . ASN A 1 93 ? 8.518 17.488 7.491 1.00 46.12 93 ASN A C 1
ATOM 721 O O . ASN A 1 93 ? 8.174 18.659 7.435 1.00 46.12 93 ASN A O 1
ATOM 725 N N . ALA A 1 94 ? 7.619 16.502 7.606 1.00 41.94 94 ALA A N 1
ATOM 726 C CA . ALA A 1 94 ? 6.173 16.709 7.788 1.00 41.94 94 ALA A CA 1
ATOM 727 C C . ALA A 1 94 ? 5.749 16.733 9.274 1.00 41.94 94 ALA A C 1
ATOM 729 O O . ALA A 1 94 ? 4.580 16.531 9.607 1.00 41.94 94 ALA A O 1
ATOM 730 N N . LYS A 1 95 ? 6.716 16.940 10.172 1.00 47.19 95 LYS A N 1
ATOM 731 C CA . LYS A 1 95 ? 6.510 17.302 11.575 1.00 47.19 95 LYS A CA 1
ATOM 732 C C . LYS A 1 95 ? 7.126 18.680 11.816 1.00 47.19 95 LYS A C 1
ATOM 734 O O . LYS A 1 95 ? 8.100 18.770 12.546 1.00 47.19 95 LYS A O 1
ATOM 739 N N . ASP A 1 96 ? 6.564 19.697 11.177 1.00 38.53 96 ASP A N 1
ATOM 740 C CA . ASP A 1 96 ? 6.633 21.102 11.591 1.00 38.53 96 ASP A CA 1
ATOM 741 C C . ASP A 1 96 ? 5.331 21.795 11.165 1.00 38.53 96 ASP A C 1
ATOM 743 O O . ASP A 1 96 ? 4.869 21.528 10.028 1.00 38.53 96 ASP A O 1
#

Nearest PDB structures (foldseek):
  5m35-assembly1_B  TM=4.078E-01  e=3.621E+00  Homo sapiens
  8wf6-assembly2_C  TM=4.285E-01  e=4.312E+00  Homo sapiens
  6fna-assembly1_B  TM=4.350E-01  e=5.134E+00  Homo sapiens